Protein AF-A0A969V9Q4-F1 (afdb_monomer)

Secondary structure (DSSP, 8-state):
---S-----GGGTEEEEEETTEEEEEE-HHHHHHHHHHHHHHHTT---HHHHHHHHHHHHHHHHHHHHHHHHHH--

Solvent-accessible surface area (backbone atoms only — not comparable to full-atom values): 4556 Å² total; per-residue (Å²): 136,83,79,90,70,81,72,80,51,67,87,74,25,58,40,76,46,72,56,94,92,36,78,31,64,43,68,25,73,68,41,48,55,48,49,51,52,51,51,56,32,48,77,72,67,66,56,49,75,69,54,49,52,50,51,49,55,52,54,53,50,51,53,52,33,53,51,52,38,49,52,55,68,67,59,124

Sequence (76 aa):
MESAKKKLSIETGIKVETINNRPLFKFTDRLQLHLETLLEKNKVNDLTAEEQDELNAINELDRLFTYLNSLLLAQK

Mean predicted aligned error: 7.9 Å

Foldseek 3Di:
DPDDDPPPPVVNQWDWDQDPNFTAIDTDPVNVVLLVVLVVCVVVPNDDPVSVVVNVVVVVVVVVRVVVRVVRVVPD

Structure (mmCIF, N/CA/C/O backbone):
data_AF-A0A969V9Q4-F1
#
_entry.id   AF-A0A969V9Q4-F1
#
loop_
_atom_site.group_PDB
_atom_site.id
_atom_site.type_symbol
_atom_site.label_atom_id
_atom_site.label_alt_id
_atom_site.label_comp_id
_atom_site.label_asym_id
_atom_site.label_entity_id
_atom_site.label_seq_id
_atom_site.pdbx_PDB_ins_code
_atom_site.Cartn_x
_atom_site.Cartn_y
_atom_site.Cartn_z
_atom_site.occupancy
_atom_site.B_iso_or_equiv
_atom_site.auth_seq_id
_atom_site.auth_comp_id
_atom_site.auth_asym_id
_atom_site.auth_atom_id
_atom_site.pdbx_PDB_model_num
ATOM 1 N N . MET A 1 1 ? 8.466 1.937 29.232 1.00 39.94 1 MET A N 1
ATOM 2 C CA . MET A 1 1 ? 7.200 1.954 28.471 1.00 39.94 1 MET A CA 1
ATOM 3 C C . MET A 1 1 ? 7.462 2.807 27.250 1.00 39.94 1 MET A C 1
ATOM 5 O O . MET A 1 1 ? 7.463 4.024 27.351 1.00 39.94 1 MET A O 1
ATOM 9 N N . GLU A 1 2 ? 7.878 2.163 26.163 1.00 40.62 2 GLU A N 1
ATOM 10 C CA . GLU A 1 2 ? 8.285 2.834 24.930 1.00 40.62 2 GLU A CA 1
ATOM 11 C C . GLU A 1 2 ? 7.019 3.170 24.139 1.00 40.62 2 GLU A C 1
ATOM 13 O O . GLU A 1 2 ? 6.240 2.287 23.783 1.00 40.62 2 GLU A O 1
ATOM 18 N N . SER A 1 3 ? 6.753 4.466 24.006 1.00 42.38 3 SER A N 1
ATOM 19 C CA . SER A 1 3 ? 5.509 5.007 23.479 1.00 42.38 3 SER A CA 1
ATOM 20 C C . SER A 1 3 ? 5.254 4.559 22.043 1.00 42.38 3 SER A C 1
ATOM 22 O O . SER A 1 3 ? 6.038 4.807 21.126 1.00 42.38 3 SER A O 1
ATOM 24 N N . ALA A 1 4 ? 4.091 3.943 21.859 1.00 48.88 4 ALA A N 1
ATOM 25 C CA . ALA A 1 4 ? 3.482 3.647 20.582 1.00 48.88 4 ALA A CA 1
ATOM 26 C C . ALA A 1 4 ? 3.208 4.941 19.797 1.00 48.88 4 ALA A C 1
ATOM 28 O O . ALA A 1 4 ? 2.250 5.656 20.069 1.00 48.88 4 ALA A O 1
ATOM 29 N N . LYS A 1 5 ? 4.054 5.241 18.812 1.00 49.38 5 LYS A N 1
ATOM 30 C CA . LYS A 1 5 ? 3.670 5.957 17.583 1.00 49.38 5 LYS A CA 1
ATOM 31 C C . LYS A 1 5 ? 4.779 5.794 16.550 1.00 49.38 5 LYS A C 1
ATOM 33 O O . LYS A 1 5 ? 5.425 6.751 16.132 1.00 49.38 5 LYS A O 1
ATOM 38 N N . LYS A 1 6 ? 5.039 4.553 16.130 1.00 49.22 6 LYS A N 1
ATOM 39 C CA . LYS A 1 6 ? 5.874 4.341 14.947 1.00 49.22 6 LYS A CA 1
ATOM 40 C C . LYS A 1 6 ? 4.997 4.597 13.726 1.00 49.22 6 LYS A C 1
ATOM 42 O O . LYS A 1 6 ? 4.448 3.657 13.168 1.00 49.22 6 LYS A O 1
ATOM 47 N N . LYS A 1 7 ? 4.818 5.883 13.383 1.00 48.69 7 LYS A N 1
ATOM 48 C CA . LYS A 1 7 ? 4.298 6.307 12.077 1.00 48.69 7 LYS A CA 1
ATOM 49 C C . LYS A 1 7 ? 4.991 5.441 11.033 1.00 48.69 7 LYS A C 1
ATOM 51 O O . LYS A 1 7 ? 6.223 5.430 10.969 1.00 48.69 7 LYS A O 1
ATOM 56 N N . LEU A 1 8 ? 4.214 4.666 10.292 1.00 50.19 8 LEU A N 1
ATOM 57 C CA . LEU A 1 8 ? 4.736 3.858 9.211 1.00 50.19 8 LEU A CA 1
ATOM 58 C C . LEU A 1 8 ? 5.015 4.833 8.065 1.00 50.19 8 LEU A C 1
ATOM 60 O O . LEU A 1 8 ? 4.175 5.049 7.202 1.00 50.19 8 LEU A O 1
ATOM 64 N N . SER A 1 9 ? 6.162 5.521 8.111 1.00 52.28 9 SER A N 1
ATOM 65 C CA . SER A 1 9 ? 6.561 6.408 7.020 1.00 52.28 9 SER A CA 1
ATOM 66 C C . SER A 1 9 ? 6.513 5.598 5.734 1.00 52.28 9 SER A C 1
ATOM 68 O O . SER A 1 9 ? 7.157 4.548 5.642 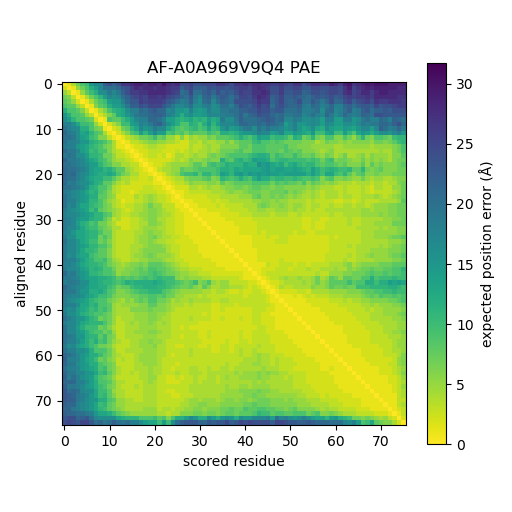1.00 52.28 9 SER A O 1
ATOM 70 N N . ILE A 1 10 ? 5.758 6.090 4.756 1.00 52.97 10 ILE A N 1
ATOM 71 C CA . ILE A 1 10 ? 5.596 5.497 3.424 1.00 52.97 10 ILE A CA 1
ATOM 72 C C . ILE A 1 10 ? 6.974 5.190 2.797 1.00 52.97 10 ILE A C 1
ATOM 74 O O . ILE A 1 10 ? 7.154 4.186 2.115 1.00 52.97 10 ILE A O 1
ATOM 78 N N . GLU A 1 11 ? 7.989 5.974 3.165 1.00 52.03 11 GLU A N 1
ATOM 79 C CA . GLU A 1 11 ? 9.416 5.805 2.857 1.00 52.03 11 GLU A CA 1
ATOM 80 C C . GLU A 1 11 ? 10.007 4.436 3.264 1.00 52.03 11 GLU A C 1
ATOM 82 O O . GLU A 1 11 ? 10.939 3.949 2.636 1.00 52.03 11 GLU A O 1
ATOM 87 N N . 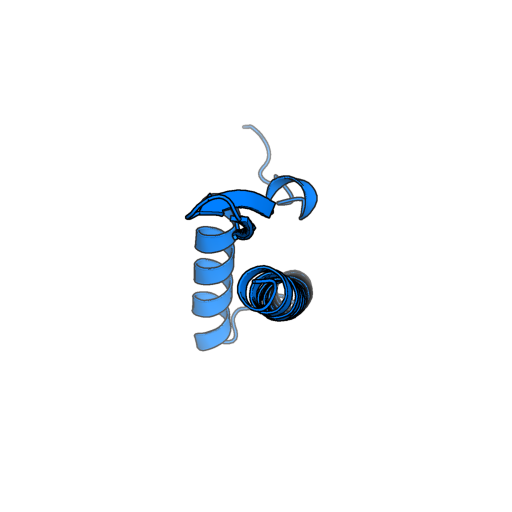THR A 1 12 ? 9.457 3.784 4.293 1.00 62.25 12 THR A N 1
ATOM 88 C CA . THR A 1 12 ? 9.836 2.429 4.756 1.00 62.25 12 THR A CA 1
ATOM 89 C C . THR A 1 12 ? 8.843 1.345 4.318 1.00 62.25 12 THR A C 1
ATOM 91 O O . THR A 1 12 ? 9.040 0.156 4.579 1.00 62.25 12 THR A O 1
ATOM 94 N N . GLY A 1 13 ? 7.755 1.754 3.662 1.00 71.69 13 GLY A N 1
ATOM 95 C CA . GLY A 1 13 ? 6.659 0.899 3.220 1.00 71.69 13 GLY A CA 1
ATOM 96 C C . GLY A 1 13 ? 6.838 0.320 1.816 1.00 71.69 13 GLY A C 1
ATOM 97 O O . GLY A 1 13 ? 6.078 -0.556 1.415 1.00 71.69 13 GLY A O 1
ATOM 98 N N . ILE A 1 14 ? 7.847 0.768 1.071 1.00 81.25 14 ILE A N 1
ATOM 99 C CA . ILE A 1 14 ? 8.052 0.420 -0.339 1.00 81.25 14 ILE A CA 1
ATOM 100 C C . ILE A 1 14 ? 9.344 -0.390 -0.482 1.00 81.25 14 ILE A C 1
ATOM 102 O O . ILE A 1 14 ? 10.385 -0.004 0.046 1.00 81.25 14 ILE A O 1
ATOM 106 N N . LYS A 1 15 ? 9.293 -1.507 -1.215 1.00 84.25 15 LYS A N 1
ATOM 107 C CA . LYS A 1 15 ? 10.473 -2.274 -1.635 1.00 84.25 15 LYS A CA 1
ATOM 108 C C . LYS A 1 15 ? 10.461 -2.485 -3.146 1.00 84.25 15 LYS A C 1
ATOM 110 O O . LYS A 1 15 ? 9.420 -2.734 -3.748 1.00 84.25 15 LYS A O 1
ATOM 115 N N . VAL A 1 16 ? 11.639 -2.408 -3.753 1.00 84.25 16 VAL A N 1
ATOM 116 C CA . VAL A 1 16 ? 11.846 -2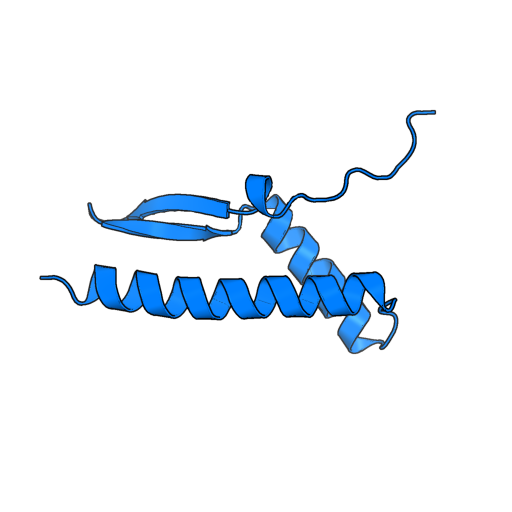.822 -5.144 1.00 84.25 16 VAL A CA 1
ATOM 117 C C . VAL A 1 16 ? 12.387 -4.242 -5.117 1.00 84.25 16 VAL A C 1
ATOM 119 O O . VAL A 1 16 ? 13.367 -4.515 -4.426 1.00 84.25 16 VAL A O 1
ATOM 122 N N . GLU A 1 17 ? 11.751 -5.151 -5.845 1.00 83.75 17 GLU A N 1
ATOM 123 C CA . GLU A 1 17 ? 12.232 -6.519 -6.013 1.00 83.75 17 GLU A CA 1
ATOM 124 C C . GLU A 1 17 ? 12.407 -6.843 -7.484 1.00 83.75 17 GLU A C 1
ATOM 126 O O . GLU A 1 17 ? 11.548 -6.557 -8.315 1.00 83.75 17 GLU A O 1
ATOM 131 N N . THR A 1 18 ? 13.536 -7.463 -7.802 1.00 82.62 18 THR A N 1
ATOM 132 C CA . THR A 1 18 ? 13.834 -7.879 -9.164 1.00 82.62 18 THR A CA 1
ATOM 133 C C . THR A 1 18 ? 13.219 -9.246 -9.421 1.00 82.62 18 THR A C 1
ATOM 135 O O . THR A 1 18 ? 13.703 -10.253 -8.911 1.00 82.62 18 THR A O 1
ATOM 138 N N . ILE A 1 19 ? 12.175 -9.290 -10.244 1.00 79.88 19 ILE A N 1
ATOM 139 C CA . ILE A 1 19 ? 11.534 -10.531 -10.684 1.00 79.88 19 ILE A CA 1
ATOM 140 C C . ILE A 1 19 ? 11.803 -10.680 -12.182 1.00 79.88 19 ILE A C 1
ATOM 142 O O . ILE A 1 19 ? 11.485 -9.787 -12.964 1.00 79.88 19 ILE A O 1
ATOM 146 N N . ASN A 1 20 ? 12.402 -11.801 -12.601 1.00 77.88 20 ASN A N 1
ATOM 147 C CA . ASN A 1 20 ? 12.754 -12.063 -14.007 1.00 77.88 20 ASN A CA 1
ATOM 148 C C . ASN A 1 20 ? 13.574 -10.925 -14.655 1.00 77.88 20 ASN A C 1
ATOM 150 O O . ASN A 1 20 ? 13.216 -10.432 -15.724 1.00 77.88 20 ASN A O 1
ATOM 154 N N . ASN A 1 21 ? 14.640 -10.474 -13.981 1.00 80.25 21 ASN A N 1
ATOM 155 C CA . ASN A 1 21 ? 15.505 -9.356 -14.398 1.00 80.25 21 ASN A CA 1
ATOM 156 C C . ASN A 1 21 ? 14.809 -7.986 -14.531 1.00 80.25 21 ASN A C 1
ATOM 158 O O . ASN A 1 21 ? 15.428 -7.041 -15.016 1.00 80.25 21 ASN A O 1
ATOM 162 N N . ARG A 1 22 ? 13.562 -7.840 -14.066 1.00 81.88 22 ARG A N 1
ATOM 163 C CA . ARG A 1 22 ? 12.837 -6.564 -14.057 1.00 81.88 22 ARG A CA 1
ATOM 164 C C . ARG A 1 22 ? 12.650 -6.055 -12.629 1.00 81.88 22 ARG A C 1
ATOM 166 O O . ARG A 1 22 ? 12.135 -6.808 -11.802 1.00 81.88 22 ARG A O 1
ATOM 173 N N . PRO A 1 23 ? 13.049 -4.809 -12.320 1.00 84.00 23 PRO A N 1
ATOM 174 C CA . PRO A 1 23 ? 12.763 -4.210 -11.024 1.00 84.00 23 PRO A CA 1
ATOM 175 C C . PRO A 1 23 ? 11.264 -3.915 -10.944 1.00 84.00 23 PRO A C 1
ATOM 177 O O . PRO A 1 23 ? 10.753 -3.130 -11.734 1.00 84.00 23 PRO A O 1
ATOM 180 N N . LEU A 1 24 ? 10.554 -4.554 -10.019 1.00 86.19 24 LEU A N 1
ATOM 181 C CA . LEU A 1 24 ? 9.138 -4.307 -9.762 1.00 86.19 24 LEU A CA 1
ATOM 182 C C . LEU A 1 24 ? 8.966 -3.662 -8.391 1.00 86.19 24 LEU A C 1
ATOM 184 O O . LEU A 1 24 ? 9.621 -4.031 -7.414 1.00 86.19 24 LEU A O 1
ATOM 188 N N . PHE A 1 25 ? 8.067 -2.691 -8.328 1.00 88.00 25 PHE A N 1
ATOM 189 C CA . PHE A 1 25 ? 7.704 -2.008 -7.097 1.00 88.00 25 PHE A CA 1
ATOM 190 C C . PHE A 1 25 ? 6.656 -2.828 -6.356 1.00 88.00 25 PHE A C 1
ATOM 192 O O . PHE A 1 25 ? 5.667 -3.264 -6.947 1.00 88.00 25 PHE A O 1
ATOM 199 N N . LYS A 1 26 ? 6.859 -3.030 -5.056 1.00 86.31 26 LYS A N 1
ATOM 200 C CA . LYS A 1 26 ? 5.873 -3.662 -4.184 1.00 86.31 26 LYS A CA 1
ATOM 201 C C . LYS A 1 26 ? 5.909 -3.063 -2.787 1.00 86.31 26 LYS A C 1
ATOM 203 O O . LYS A 1 26 ? 6.882 -2.435 -2.369 1.00 86.31 26 LYS A O 1
ATOM 208 N N . PHE A 1 27 ? 4.849 -3.301 -2.036 1.00 87.56 27 PHE A N 1
ATOM 209 C CA . PHE A 1 27 ? 4.806 -2.946 -0.628 1.00 87.56 27 PHE A CA 1
ATOM 210 C C . PHE A 1 27 ? 5.695 -3.874 0.207 1.00 87.56 27 PHE A C 1
ATOM 212 O O . PHE A 1 27 ? 5.898 -5.043 -0.132 1.00 87.56 27 PHE A O 1
ATOM 219 N N . THR A 1 28 ? 6.253 -3.353 1.300 1.00 86.75 28 THR A N 1
ATOM 220 C CA . THR A 1 28 ? 6.904 -4.172 2.325 1.00 86.75 28 THR A CA 1
ATOM 221 C C . THR A 1 28 ? 5.867 -5.003 3.064 1.00 86.75 28 THR A C 1
ATOM 223 O O . THR A 1 28 ? 4.713 -4.601 3.182 1.00 86.75 28 THR A O 1
ATOM 226 N N . ASP A 1 29 ? 6.283 -6.140 3.620 1.00 84.44 29 ASP A N 1
ATOM 227 C CA . ASP A 1 29 ? 5.391 -7.027 4.378 1.00 84.44 29 ASP A CA 1
ATOM 228 C C . ASP A 1 29 ? 4.740 -6.284 5.556 1.00 84.44 29 ASP A C 1
ATOM 230 O O . ASP A 1 29 ? 3.584 -6.507 5.890 1.00 84.44 29 ASP A O 1
ATOM 234 N N . ARG A 1 30 ? 5.454 -5.310 6.138 1.00 83.88 30 ARG A N 1
ATOM 235 C CA . ARG A 1 30 ? 4.910 -4.428 7.177 1.00 83.88 30 ARG A CA 1
ATOM 236 C C . ARG A 1 30 ? 3.787 -3.531 6.664 1.00 83.88 30 ARG A C 1
ATOM 238 O O . ARG A 1 30 ? 2.785 -3.397 7.354 1.00 83.88 30 ARG A O 1
ATOM 245 N N . LEU A 1 31 ? 3.956 -2.908 5.495 1.00 85.62 31 LEU A N 1
ATOM 246 C CA . LEU A 1 31 ? 2.919 -2.050 4.918 1.00 85.62 31 LEU A CA 1
ATOM 247 C C . LEU A 1 31 ? 1.731 -2.871 4.411 1.00 85.62 31 LEU A C 1
ATOM 249 O O . LEU A 1 31 ? 0.603 -2.420 4.554 1.00 85.62 31 LEU A O 1
ATOM 253 N N . GLN A 1 32 ? 1.961 -4.082 3.895 1.00 85.81 32 GLN A N 1
ATOM 254 C CA . GLN A 1 32 ? 0.877 -5.000 3.533 1.00 85.81 32 GLN A CA 1
ATOM 255 C C . GLN A 1 32 ? 0.039 -5.391 4.753 1.00 85.81 32 GLN A C 1
ATOM 257 O O . GLN A 1 32 ? -1.166 -5.180 4.729 1.00 85.81 32 GLN A O 1
ATOM 262 N N . LEU A 1 33 ? 0.667 -5.841 5.845 1.00 88.62 33 LEU A N 1
ATOM 263 C CA . LEU A 1 33 ? -0.048 -6.180 7.085 1.00 88.62 33 LEU A CA 1
ATOM 264 C C . LEU A 1 33 ? -0.814 -4.982 7.666 1.00 88.62 33 LEU A C 1
ATOM 266 O O . LEU A 1 33 ? -1.915 -5.121 8.204 1.00 88.62 33 LEU A O 1
ATOM 270 N N . HIS A 1 34 ? -0.231 -3.788 7.559 1.00 88.12 34 HIS A N 1
ATOM 271 C CA . HIS A 1 34 ? -0.879 -2.557 8.001 1.00 88.12 34 HIS A CA 1
ATOM 272 C C . HIS A 1 34 ? -2.089 -2.205 7.130 1.00 88.12 34 HIS A C 1
ATOM 274 O O . HIS A 1 34 ? -3.160 -1.919 7.658 1.00 88.12 34 HIS A O 1
ATOM 280 N N . LEU A 1 35 ? -1.956 -2.311 5.806 1.00 88.38 35 LEU A N 1
ATOM 281 C CA . LEU A 1 35 ? -3.066 -2.158 4.868 1.00 88.38 35 LEU A CA 1
ATOM 282 C C . LEU A 1 35 ? -4.181 -3.172 5.150 1.00 88.38 35 LEU A C 1
ATOM 284 O O . LEU A 1 35 ? -5.346 -2.792 5.165 1.00 88.38 35 LEU A O 1
ATOM 288 N N . GLU A 1 36 ? -3.847 -4.436 5.414 1.00 90.19 36 GLU A N 1
ATOM 289 C CA . GLU A 1 36 ? -4.832 -5.457 5.790 1.00 90.19 36 GLU A CA 1
ATOM 290 C C . GLU A 1 36 ? -5.595 -5.048 7.055 1.00 90.19 36 GLU A C 1
ATOM 292 O O . GLU A 1 36 ? -6.824 -5.064 7.055 1.00 90.19 36 GLU A O 1
ATOM 297 N N . THR A 1 37 ? -4.888 -4.556 8.076 1.00 90.44 37 THR A N 1
ATOM 298 C CA . THR A 1 37 ? -5.501 -4.049 9.315 1.00 90.44 37 THR A CA 1
ATOM 299 C C . THR A 1 37 ? -6.442 -2.869 9.043 1.00 90.44 37 THR A C 1
ATOM 301 O O . THR A 1 37 ? -7.563 -2.833 9.554 1.00 90.44 37 THR A O 1
ATOM 304 N N . LEU A 1 38 ? -6.022 -1.906 8.213 1.00 90.19 38 LEU A N 1
ATOM 305 C CA . LEU A 1 38 ? -6.854 -0.768 7.810 1.00 90.19 38 LEU A CA 1
ATOM 306 C C . LEU A 1 38 ? -8.094 -1.228 7.031 1.00 90.19 38 LEU A C 1
ATOM 308 O O . LEU A 1 38 ? -9.192 -0.731 7.263 1.00 90.19 38 LEU A O 1
ATOM 312 N N . LEU A 1 39 ? -7.957 -2.208 6.137 1.00 90.50 39 LEU A N 1
ATOM 313 C CA . LEU A 1 39 ? -9.082 -2.771 5.391 1.00 90.50 39 LEU A CA 1
ATOM 314 C C . LEU A 1 39 ? -10.056 -3.520 6.304 1.00 90.50 39 LEU A C 1
ATOM 316 O O 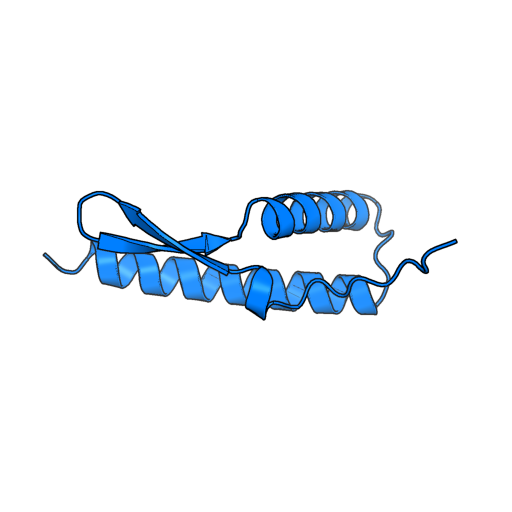. LEU A 1 39 ? -11.267 -3.429 6.103 1.00 90.50 39 LEU A O 1
ATOM 320 N N . GLU A 1 40 ? -9.563 -4.243 7.309 1.00 92.62 40 GLU A N 1
ATOM 321 C CA . GLU A 1 40 ? -10.406 -4.888 8.317 1.00 92.62 40 GLU A CA 1
ATOM 322 C C . GLU A 1 40 ? -11.201 -3.866 9.131 1.00 92.62 40 GLU A C 1
ATOM 324 O O . GLU A 1 40 ? -12.415 -4.017 9.268 1.00 92.62 40 GLU A O 1
ATOM 329 N N . LYS A 1 41 ? -10.560 -2.779 9.574 1.00 90.56 41 LYS A N 1
ATOM 330 C CA . LYS A 1 41 ? -11.244 -1.659 10.237 1.00 90.56 41 LYS A CA 1
ATOM 331 C C . LYS A 1 41 ? -12.237 -0.946 9.321 1.00 90.56 41 LYS A C 1
ATOM 333 O O . LYS A 1 41 ? -13.327 -0.584 9.759 1.00 90.56 41 LYS A O 1
ATOM 338 N N . ASN A 1 42 ? -11.911 -0.794 8.038 1.00 90.38 42 ASN A N 1
ATOM 339 C CA . ASN A 1 42 ? -12.805 -0.174 7.061 1.00 90.38 42 ASN A CA 1
ATOM 340 C C . ASN A 1 42 ? -14.111 -0.963 6.903 1.00 90.38 42 ASN A C 1
ATOM 342 O O . ASN A 1 42 ? -15.189 -0.380 6.844 1.00 90.38 42 ASN A O 1
ATOM 346 N N . LYS A 1 43 ? -14.038 -2.303 6.893 1.00 91.25 43 LYS A N 1
ATOM 347 C CA . LYS A 1 43 ? -15.227 -3.172 6.787 1.00 91.25 43 LYS A CA 1
ATOM 348 C C . LYS A 1 43 ? -16.235 -2.928 7.911 1.00 91.25 43 LYS A C 1
ATOM 350 O O . LYS A 1 43 ? -17.433 -3.089 7.693 1.00 91.25 43 LYS A O 1
ATOM 355 N N . VAL A 1 44 ? -15.755 -2.551 9.094 1.00 93.19 44 VAL A N 1
ATOM 356 C CA . VAL A 1 44 ? -16.585 -2.240 10.267 1.00 93.19 44 VAL A CA 1
ATOM 357 C C . VAL A 1 44 ? -16.814 -0.736 10.458 1.00 93.19 44 VAL A C 1
ATOM 359 O O . VAL A 1 44 ? -17.449 -0.348 11.431 1.00 93.19 44 VAL A O 1
ATOM 362 N N . ASN A 1 45 ? -16.376 0.104 9.509 1.00 88.12 45 ASN A N 1
ATOM 363 C CA . ASN A 1 45 ? -16.421 1.571 9.577 1.00 88.12 45 ASN A CA 1
ATOM 364 C C . ASN A 1 45 ? -15.749 2.149 10.842 1.00 88.12 45 ASN A C 1
ATOM 366 O O . ASN A 1 45 ? -16.163 3.189 11.345 1.00 88.12 45 ASN A O 1
ATOM 370 N N . ASP A 1 46 ? -14.707 1.481 11.345 1.00 90.19 46 ASP A N 1
ATOM 371 C CA . ASP A 1 46 ? -13.963 1.856 12.562 1.00 90.19 46 ASP A CA 1
ATOM 372 C C . ASP A 1 46 ? -12.676 2.642 12.240 1.00 90.19 46 ASP A C 1
ATOM 374 O O . ASP A 1 46 ? -11.765 2.747 13.056 1.00 90.19 46 ASP A O 1
ATOM 378 N N . LEU A 1 47 ? -12.562 3.180 11.021 1.00 90.38 47 LEU A N 1
ATOM 379 C CA . LEU A 1 47 ? -11.416 3.998 10.636 1.00 90.38 47 LEU A CA 1
ATOM 380 C C . LEU A 1 47 ? -11.526 5.401 11.224 1.00 90.38 47 LEU A C 1
ATOM 382 O O . LEU A 1 47 ? -12.515 6.112 11.034 1.00 90.38 47 LEU A O 1
ATOM 386 N N . THR A 1 48 ? -10.451 5.841 11.867 1.00 91.44 48 THR A N 1
ATOM 387 C CA . THR A 1 48 ? -10.265 7.259 12.174 1.00 91.44 48 THR A CA 1
ATOM 388 C C . THR A 1 48 ? -9.991 8.060 10.898 1.00 91.44 48 THR A 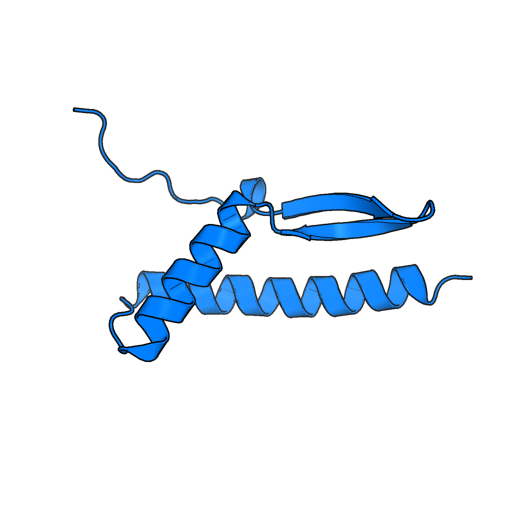C 1
ATOM 390 O O . THR A 1 48 ? -9.573 7.518 9.875 1.00 91.44 48 THR A O 1
ATOM 393 N N . ALA A 1 49 ? -10.178 9.382 10.949 1.00 89.38 49 ALA A N 1
ATOM 394 C CA . ALA A 1 49 ? -9.874 10.252 9.810 1.00 89.38 49 ALA A CA 1
ATOM 395 C C . ALA A 1 49 ? -8.399 10.157 9.365 1.00 89.38 49 ALA A C 1
ATOM 397 O O . ALA A 1 49 ? -8.122 10.212 8.171 1.00 89.38 49 ALA A O 1
ATOM 398 N N . GLU A 1 50 ? -7.467 9.968 10.309 1.00 87.19 50 GLU A N 1
ATOM 399 C CA . GLU A 1 50 ? -6.042 9.755 10.009 1.00 87.19 50 GLU A CA 1
ATOM 400 C C . GLU A 1 50 ? -5.815 8.429 9.265 1.00 87.19 50 GLU A C 1
ATOM 402 O O . GLU A 1 50 ? -5.099 8.387 8.269 1.00 87.19 50 GLU A O 1
ATOM 407 N N . GLU A 1 51 ? -6.450 7.347 9.716 1.00 87.88 51 GLU A N 1
ATOM 408 C CA . GLU A 1 51 ? -6.344 6.029 9.081 1.00 87.88 51 GLU A CA 1
ATOM 409 C C . GLU A 1 51 ? -7.013 5.988 7.702 1.00 87.88 51 GLU A C 1
ATOM 411 O O . GLU A 1 51 ? -6.540 5.304 6.797 1.00 87.88 51 GLU A O 1
ATOM 416 N N . GLN A 1 52 ? -8.101 6.738 7.520 1.00 89.44 52 GLN A N 1
ATOM 417 C CA . GLN A 1 52 ? -8.765 6.875 6.229 1.00 89.44 52 GLN A CA 1
ATOM 418 C C . GLN A 1 52 ? -7.890 7.621 5.212 1.00 89.44 52 GLN A C 1
ATOM 420 O O . GLN A 1 52 ? -7.847 7.228 4.044 1.00 89.44 52 GLN A O 1
ATOM 425 N N . ASP A 1 53 ? -7.196 8.677 5.644 1.00 89.38 53 ASP A N 1
ATOM 426 C CA . ASP A 1 53 ? -6.224 9.408 4.822 1.00 89.38 53 ASP A CA 1
ATOM 427 C C . ASP A 1 53 ? -5.043 8.507 4.433 1.00 89.3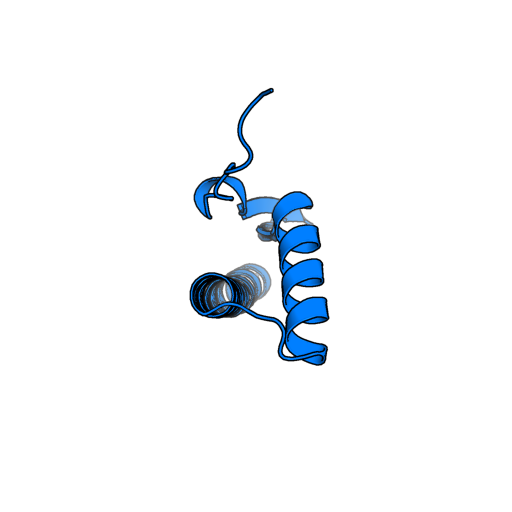8 53 ASP A C 1
ATOM 429 O O . ASP A 1 53 ? -4.673 8.419 3.262 1.00 89.38 53 ASP A O 1
ATOM 433 N N . GLU A 1 54 ? -4.531 7.728 5.387 1.00 88.69 54 GLU A N 1
ATOM 434 C CA . GLU A 1 54 ? -3.459 6.764 5.143 1.00 88.69 54 GLU A CA 1
ATOM 435 C C . GLU A 1 54 ? -3.886 5.651 4.173 1.00 88.69 54 GLU A C 1
ATOM 437 O O . GLU A 1 54 ? -3.154 5.328 3.236 1.00 88.69 54 GLU A O 1
ATOM 442 N N . LEU A 1 55 ? -5.096 5.105 4.331 1.00 89.62 55 LEU A N 1
ATOM 443 C CA . LEU A 1 55 ? -5.659 4.122 3.406 1.00 89.62 55 LEU A CA 1
ATOM 444 C C . LEU A 1 55 ? -5.788 4.692 1.984 1.00 89.62 55 LEU A C 1
ATOM 446 O O . LEU A 1 55 ? -5.519 3.986 1.009 1.00 89.62 55 LEU A O 1
ATOM 450 N N . ASN A 1 56 ? -6.178 5.961 1.849 1.00 89.94 56 ASN A N 1
ATOM 451 C CA . ASN A 1 56 ? -6.238 6.632 0.551 1.00 89.94 56 ASN A CA 1
ATOM 452 C C . ASN A 1 56 ? -4.841 6.764 -0.067 1.00 89.94 56 ASN A C 1
ATOM 454 O O . ASN A 1 56 ? -4.652 6.349 -1.211 1.00 89.94 56 ASN A O 1
ATOM 458 N N . ALA A 1 57 ? -3.852 7.215 0.708 1.00 88.75 57 ALA A N 1
ATOM 459 C CA . ALA A 1 57 ? -2.469 7.326 0.250 1.00 88.75 57 ALA A CA 1
ATOM 460 C C . ALA A 1 57 ? -1.891 5.970 -0.201 1.00 88.75 57 ALA A C 1
ATOM 462 O O . ALA A 1 57 ? -1.239 5.883 -1.244 1.00 88.75 57 ALA A O 1
ATOM 463 N N . ILE A 1 58 ? -2.160 4.886 0.540 1.00 87.69 58 ILE A N 1
ATOM 464 C CA . ILE A 1 58 ? -1.723 3.531 0.164 1.00 87.69 58 ILE A CA 1
ATOM 465 C C . ILE A 1 58 ? -2.403 3.069 -1.134 1.00 87.69 58 ILE A C 1
ATOM 467 O O . ILE A 1 58 ? -1.735 2.520 -2.011 1.00 87.69 58 ILE A O 1
ATOM 471 N N . ASN A 1 59 ? -3.703 3.328 -1.301 1.00 88.31 59 ASN A N 1
ATOM 472 C CA . ASN A 1 59 ? -4.428 2.992 -2.531 1.00 88.31 59 ASN A CA 1
ATOM 473 C C . ASN A 1 59 ? -3.908 3.761 -3.755 1.00 88.31 59 ASN A C 1
ATOM 475 O O . ASN A 1 59 ? -3.857 3.216 -4.860 1.00 88.31 59 ASN A O 1
ATOM 479 N N . GLU A 1 60 ? -3.518 5.023 -3.589 1.00 90.12 60 GLU A N 1
ATOM 480 C CA . GLU A 1 60 ? -2.896 5.798 -4.666 1.00 90.12 60 GLU A CA 1
ATOM 481 C C . GLU A 1 60 ? -1.538 5.211 -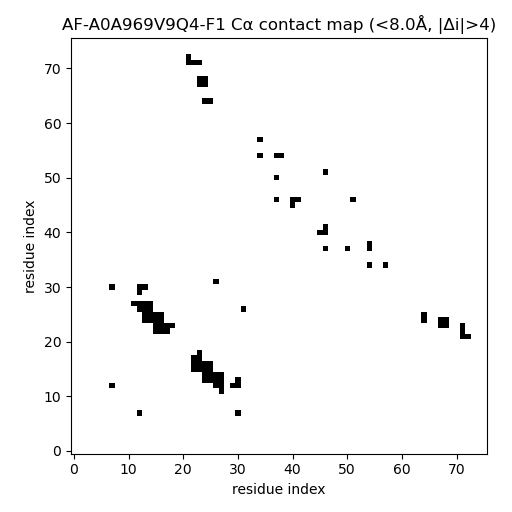5.066 1.00 90.12 60 GLU A C 1
ATOM 483 O O . GLU A 1 60 ? -1.259 5.050 -6.257 1.00 90.12 60 GLU A O 1
ATOM 488 N N . LEU A 1 61 ? -0.725 4.810 -4.086 1.00 87.81 61 LEU A N 1
ATOM 489 C CA . LEU A 1 61 ? 0.549 4.136 -4.343 1.00 87.81 61 LEU A CA 1
ATOM 490 C C . LEU A 1 61 ? 0.365 2.799 -5.061 1.00 87.81 61 LEU A C 1
ATOM 492 O O . LEU A 1 61 ? 1.133 2.499 -5.971 1.00 87.81 61 LEU 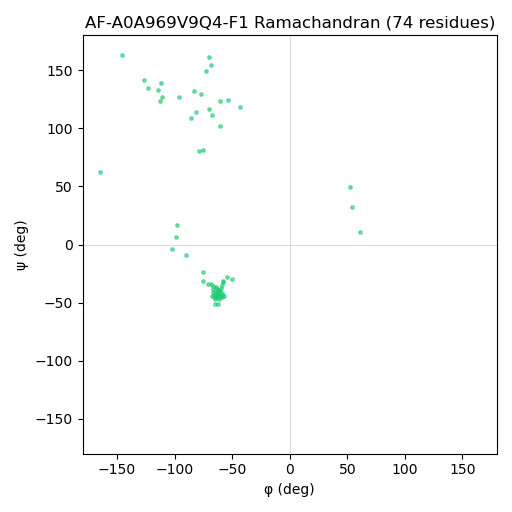A O 1
ATOM 496 N N . ASP A 1 62 ? -0.661 2.023 -4.711 1.00 87.75 62 ASP A N 1
ATOM 497 C CA . ASP A 1 62 ? -0.957 0.744 -5.368 1.00 87.75 62 ASP A CA 1
ATOM 498 C C . ASP A 1 62 ? -1.259 0.935 -6.861 1.00 87.75 62 ASP A C 1
ATOM 500 O O . ASP A 1 62 ? -0.718 0.233 -7.722 1.00 87.75 62 ASP A O 1
ATOM 504 N N . ARG A 1 63 ? -2.044 1.968 -7.194 1.00 89.31 63 ARG A N 1
ATOM 505 C CA . ARG A 1 63 ? -2.327 2.342 -8.588 1.00 89.31 63 ARG A CA 1
ATOM 506 C C . ARG A 1 63 ? -1.064 2.769 -9.329 1.00 89.31 63 ARG A C 1
ATOM 508 O O . ARG A 1 63 ? -0.859 2.346 -10.469 1.00 89.31 63 ARG A O 1
ATOM 515 N N . LEU A 1 64 ? -0.209 3.572 -8.692 1.00 89.88 64 LEU A N 1
ATOM 516 C CA . LEU A 1 64 ? 1.075 3.983 -9.267 1.00 89.88 64 LEU A CA 1
ATOM 517 C C . LEU A 1 64 ? 1.984 2.776 -9.515 1.00 89.88 64 LEU A C 1
ATOM 519 O O . LEU A 1 64 ? 2.565 2.664 -10.592 1.00 89.88 64 LEU A O 1
ATOM 523 N N . PHE A 1 65 ? 2.071 1.840 -8.570 1.00 88.12 65 PHE A N 1
ATOM 524 C CA . PHE A 1 65 ? 2.865 0.622 -8.728 1.00 88.12 65 PHE A CA 1
ATOM 525 C C . PHE A 1 65 ? 2.313 -0.278 -9.814 1.00 88.12 65 PHE A C 1
ATOM 527 O O . PHE 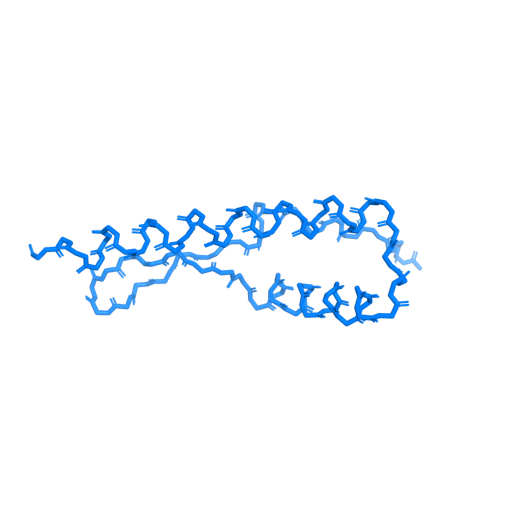A 1 65 ? 3.083 -0.747 -10.644 1.00 88.12 65 PHE A O 1
ATOM 534 N N . THR A 1 66 ? 0.998 -0.470 -9.873 1.00 88.81 66 THR A N 1
ATOM 535 C CA . THR A 1 66 ? 0.354 -1.235 -10.944 1.00 88.81 66 THR A CA 1
ATOM 536 C C . THR A 1 66 ? 0.684 -0.641 -12.311 1.00 88.81 66 THR A C 1
ATOM 538 O O . THR A 1 66 ? 1.065 -1.377 -13.223 1.00 88.81 66 THR A O 1
ATOM 541 N N . TYR A 1 67 ? 0.619 0.685 -12.454 1.00 91.25 67 TYR A N 1
ATOM 542 C CA . TYR A 1 67 ? 0.979 1.373 -13.693 1.00 91.25 67 TYR A CA 1
ATOM 543 C C . TYR A 1 67 ? 2.468 1.217 -14.040 1.00 91.25 67 TYR A C 1
ATOM 545 O O . TYR A 1 67 ? 2.799 0.773 -15.141 1.00 91.25 67 TYR A O 1
ATOM 553 N N . LEU A 1 68 ? 3.371 1.512 -13.100 1.00 88.81 68 LEU A N 1
ATOM 554 C CA . LEU A 1 68 ? 4.820 1.398 -13.304 1.00 88.81 68 LEU A CA 1
ATOM 555 C C . LEU A 1 68 ? 5.238 -0.041 -13.616 1.00 88.81 68 LEU A C 1
ATOM 557 O O . LEU A 1 68 ? 5.961 -0.276 -14.581 1.00 88.81 68 LEU A O 1
ATOM 561 N N . ASN A 1 69 ? 4.740 -1.012 -12.852 1.00 88.81 69 ASN A N 1
ATOM 562 C CA . ASN A 1 69 ? 4.999 -2.429 -13.080 1.00 88.81 69 ASN A CA 1
ATOM 563 C C . ASN A 1 69 ? 4.456 -2.873 -14.441 1.00 88.81 69 ASN A C 1
ATOM 565 O O . ASN A 1 69 ? 5.142 -3.604 -15.147 1.00 88.81 69 ASN A O 1
ATOM 569 N N . SER A 1 70 ? 3.278 -2.394 -14.856 1.00 91.00 70 SER A N 1
ATOM 570 C CA . SER A 1 70 ? 2.737 -2.683 -16.191 1.00 91.00 70 SER A CA 1
ATOM 571 C C . SER A 1 70 ? 3.644 -2.148 -17.300 1.00 91.00 70 SER A C 1
ATOM 573 O O . SER A 1 70 ? 3.919 -2.871 -18.254 1.00 91.00 70 SER A O 1
ATOM 575 N N . LEU A 1 71 ? 4.172 -0.925 -17.164 1.00 90.00 71 LEU A N 1
ATOM 576 C CA . LEU A 1 71 ? 5.136 -0.362 -18.118 1.00 90.00 71 LEU A CA 1
ATOM 577 C C . LEU A 1 71 ? 6.452 -1.151 -18.149 1.00 90.00 71 LEU A C 1
ATOM 579 O O . LEU A 1 71 ? 6.990 -1.416 -19.223 1.00 90.00 71 LEU A O 1
ATOM 583 N N . LEU A 1 72 ? 6.966 -1.548 -16.984 1.00 87.19 72 LEU A N 1
ATOM 584 C CA . LEU A 1 72 ? 8.204 -2.327 -16.865 1.00 87.19 72 LEU A CA 1
ATOM 585 C C . LEU A 1 72 ? 8.052 -3.733 -17.449 1.00 87.19 72 LEU A C 1
ATOM 587 O O . LEU A 1 72 ? 8.987 -4.246 -18.055 1.00 87.19 72 LEU A O 1
ATOM 591 N N . LEU A 1 73 ? 6.878 -4.347 -17.299 1.00 85.62 73 LEU A N 1
ATOM 592 C CA . LEU A 1 73 ? 6.551 -5.644 -17.894 1.00 85.62 73 LEU A CA 1
ATOM 593 C C . LEU A 1 73 ? 6.282 -5.547 -19.401 1.00 85.62 73 LEU A C 1
ATOM 595 O O . LEU A 1 73 ? 6.573 -6.495 -20.128 1.00 85.62 73 LEU A O 1
ATOM 599 N N . ALA A 1 74 ? 5.743 -4.419 -19.870 1.00 87.06 74 ALA A N 1
ATOM 600 C CA . ALA A 1 74 ? 5.502 -4.160 -21.287 1.00 87.06 74 ALA A CA 1
ATOM 601 C C . ALA A 1 74 ? 6.787 -3.833 -22.066 1.00 87.06 74 ALA A C 1
ATOM 603 O O . ALA A 1 74 ? 6.826 -4.048 -23.279 1.00 87.06 74 ALA A O 1
ATOM 604 N N . GLN A 1 75 ? 7.838 -3.344 -21.395 1.00 70.88 75 GLN A N 1
ATOM 605 C CA . GLN A 1 75 ? 9.161 -3.216 -22.003 1.00 70.88 75 GLN A CA 1
ATOM 606 C C . GLN A 1 75 ? 9.756 -4.609 -22.273 1.00 70.88 75 GLN A C 1
ATOM 608 O O . GLN A 1 75 ? 10.049 -5.385 -21.355 1.00 70.88 75 GLN A O 1
ATOM 613 N N . LYS A 1 76 ? 9.862 -4.919 -23.569 1.00 58.50 76 LYS A N 1
ATOM 614 C CA . LYS A 1 76 ? 10.413 -6.151 -24.140 1.00 58.50 76 LYS A CA 1
ATOM 615 C C . LYS A 1 76 ? 11.917 -6.047 -24.330 1.00 58.50 76 LYS A C 1
ATOM 617 O O . LYS A 1 76 ? 12.354 -4.999 -24.851 1.00 58.50 76 LYS A O 1
#

Nearest PDB structures (foldseek):
  7rye-assembly1_B  TM=7.411E-01  e=7.531E+00  Salmonella enterica subsp. enterica serovar Typhimurium
  8v5c-assembly1_B  TM=3.244E-01  e=7.531E+00  Shigella flexneri

pLDDT: mean 80.75, std 14.8, range [39.94, 93.19]

Radius of gyration: 14.79 Å; Cα contacts (8 Å, |Δi|>4): 48; chains: 1; bounding box: 32×22×53 Å